Protein AF-A0A2Z7D4Z5-F1 (afdb_monomer_lite)

Foldseek 3Di:
DVVVVLVVLVVVLVVLVVQQVVLCVVQVVDPPRDVVSLVVHRQHDPDSDDDP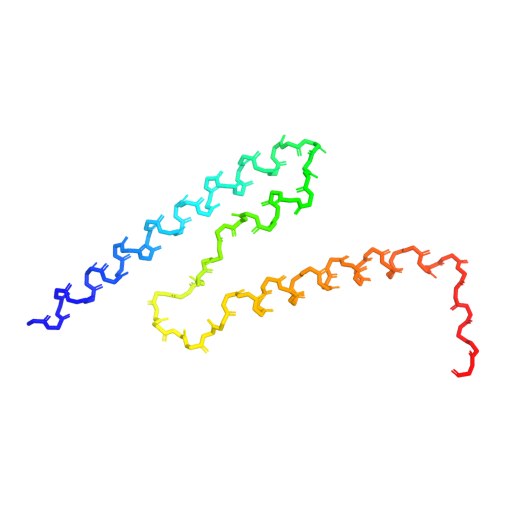DDSVVVSVVVVVVVVVVVVVVVCVVDDPDDD

Structure (mmCIF, N/CA/C/O backbone):
data_AF-A0A2Z7D4Z5-F1
#
_entry.id   AF-A0A2Z7D4Z5-F1
#
loop_
_atom_site.group_PDB
_atom_site.id
_atom_site.type_symbol
_atom_site.label_atom_id
_atom_site.label_alt_id
_atom_site.label_comp_id
_atom_site.label_asym_id
_atom_site.label_entity_id
_atom_site.label_seq_id
_atom_site.pdbx_PDB_ins_code
_atom_site.Cartn_x
_atom_site.Cartn_y
_atom_site.Cartn_z
_atom_site.occupancy
_atom_site.B_iso_or_equiv
_atom_site.auth_seq_id
_atom_site.auth_comp_id
_atom_site.auth_asym_id
_atom_site.auth_atom_id
_atom_site.pdbx_PDB_model_num
ATOM 1 N N . MET A 1 1 ? 21.642 -4.008 -23.202 1.00 58.38 1 MET A N 1
ATOM 2 C CA . MET A 1 1 ? 20.898 -2.880 -22.580 1.00 58.38 1 MET A CA 1
ATOM 3 C C . MET A 1 1 ? 19.556 -3.314 -21.970 1.00 58.38 1 MET A C 1
ATOM 5 O O . MET A 1 1 ? 19.139 -2.692 -21.003 1.00 58.38 1 MET A O 1
ATOM 9 N N . LYS A 1 2 ? 18.907 -4.386 -22.468 1.00 63.03 2 LYS A N 1
ATOM 10 C CA . LYS A 1 2 ? 17.708 -4.991 -21.849 1.00 63.03 2 LYS A CA 1
ATOM 11 C C . LYS A 1 2 ? 17.927 -5.436 -20.399 1.00 63.03 2 LYS A C 1
ATOM 13 O O . LYS A 1 2 ? 17.117 -5.098 -19.546 1.00 63.03 2 LYS A O 1
ATOM 18 N N . ASP A 1 3 ? 19.056 -6.080 -20.111 1.00 71.81 3 ASP A N 1
ATOM 19 C CA . ASP A 1 3 ? 19.345 -6.619 -18.775 1.00 71.81 3 ASP A CA 1
ATOM 20 C C . ASP A 1 3 ? 19.365 -5.520 -17.706 1.00 71.81 3 ASP A C 1
ATOM 22 O O . ASP A 1 3 ? 18.808 -5.670 -16.625 1.00 71.81 3 ASP A O 1
ATOM 26 N N . PHE A 1 4 ? 19.935 -4.356 -18.026 1.00 73.19 4 PHE A N 1
ATOM 27 C CA . PHE A 1 4 ? 19.998 -3.222 -17.102 1.00 73.19 4 PHE A CA 1
ATOM 28 C C . PHE A 1 4 ? 18.604 -2.681 -16.728 1.00 73.19 4 PHE A C 1
ATOM 30 O O . PHE A 1 4 ? 18.356 -2.298 -15.580 1.00 73.19 4 PHE A O 1
ATOM 37 N N . LEU A 1 5 ? 17.670 -2.675 -17.685 1.00 79.00 5 LEU A N 1
ATOM 38 C CA . LEU A 1 5 ? 16.289 -2.258 -17.446 1.00 79.00 5 LEU A CA 1
ATOM 39 C C . LEU A 1 5 ? 15.543 -3.271 -16.565 1.00 79.00 5 LEU A C 1
ATOM 41 O O . LEU A 1 5 ? 14.789 -2.882 -15.673 1.00 79.00 5 LEU A O 1
ATOM 45 N N . GLU A 1 6 ? 15.780 -4.564 -16.770 1.00 78.44 6 GLU A N 1
ATOM 46 C CA . GLU A 1 6 ? 15.190 -5.625 -15.949 1.00 78.44 6 GLU A CA 1
ATOM 47 C C . GLU A 1 6 ? 15.699 -5.563 -14.502 1.00 78.44 6 GLU A C 1
ATOM 49 O O . GLU A 1 6 ? 14.895 -5.568 -13.567 1.00 78.44 6 GLU A O 1
ATOM 54 N N . TRP A 1 7 ? 17.010 -5.388 -14.303 1.00 81.56 7 TRP A N 1
ATOM 55 C CA . TRP A 1 7 ? 17.613 -5.246 -12.974 1.00 81.56 7 TRP A CA 1
ATOM 56 C C . TRP A 1 7 ? 17.122 -4.010 -12.218 1.00 81.56 7 TRP A C 1
ATOM 58 O O . TRP A 1 7 ? 16.814 -4.089 -11.027 1.00 81.56 7 TRP A O 1
ATOM 68 N N . SER A 1 8 ? 17.019 -2.862 -12.891 1.00 85.00 8 SER A N 1
ATOM 69 C CA . SER A 1 8 ? 16.498 -1.637 -12.271 1.00 85.00 8 SER A CA 1
ATOM 70 C C . SER A 1 8 ? 15.014 -1.763 -11.917 1.00 85.00 8 SER A C 1
ATOM 72 O O . SER A 1 8 ? 14.625 -1.387 -10.810 1.00 85.00 8 SER A O 1
ATOM 74 N N . THR A 1 9 ? 14.209 -2.379 -12.786 1.00 84.38 9 THR A N 1
ATOM 75 C CA . THR A 1 9 ? 12.786 -2.654 -12.525 1.00 84.38 9 THR A CA 1
ATOM 76 C C . THR A 1 9 ? 12.610 -3.589 -11.328 1.00 84.38 9 THR A C 1
ATOM 78 O O . THR A 1 9 ? 11.825 -3.299 -10.425 1.00 84.38 9 THR A O 1
ATOM 81 N N . LEU A 1 10 ? 13.383 -4.678 -11.271 1.00 86.12 10 LEU A N 1
ATOM 82 C CA . LEU A 1 10 ? 13.354 -5.625 -10.157 1.00 86.12 10 LEU A CA 1
ATOM 83 C C . LEU A 1 10 ? 13.769 -4.951 -8.847 1.00 86.12 10 LEU A C 1
ATOM 85 O O . LEU A 1 10 ? 13.105 -5.125 -7.828 1.00 86.12 10 LEU A O 1
ATOM 89 N N . ARG A 1 11 ? 14.824 -4.131 -8.863 1.00 88.00 11 ARG A N 1
ATOM 90 C CA . ARG A 1 11 ? 15.292 -3.413 -7.670 1.00 88.00 11 ARG A CA 1
ATOM 91 C C . ARG A 1 11 ? 14.247 -2.435 -7.132 1.00 88.00 11 ARG A C 1
ATOM 93 O O . ARG A 1 11 ? 14.063 -2.359 -5.918 1.00 88.00 11 ARG A O 1
ATOM 100 N N . VAL A 1 12 ? 13.567 -1.698 -8.011 1.00 87.12 12 VAL A N 1
ATOM 101 C CA . VAL A 1 12 ? 12.466 -0.800 -7.622 1.00 87.12 12 VAL A CA 1
ATOM 102 C C . VAL A 1 12 ? 11.320 -1.606 -7.017 1.00 87.12 12 VAL A C 1
ATOM 104 O O . VAL A 1 12 ? 10.860 -1.282 -5.925 1.00 87.12 12 VAL A O 1
ATOM 107 N N . TRP A 1 13 ? 10.939 -2.711 -7.659 1.00 86.69 13 TRP A N 1
ATOM 108 C CA . TRP A 1 13 ? 9.889 -3.595 -7.165 1.00 86.69 13 TRP A CA 1
ATOM 109 C C . TRP A 1 13 ? 10.200 -4.166 -5.771 1.00 86.69 13 TRP A C 1
ATOM 111 O O . TRP A 1 13 ? 9.352 -4.111 -4.883 1.00 86.69 13 TRP A O 1
ATOM 121 N N . VAL A 1 14 ? 11.430 -4.643 -5.538 1.00 89.06 14 VAL A N 1
ATOM 122 C CA . VAL A 1 14 ? 11.868 -5.142 -4.220 1.00 89.06 14 VAL A CA 1
ATOM 123 C C . VAL A 1 14 ? 11.821 -4.036 -3.166 1.00 89.06 14 VAL A C 1
ATOM 125 O O . VAL A 1 14 ? 11.384 -4.274 -2.042 1.00 89.06 14 VAL A O 1
ATOM 128 N N . LYS A 1 15 ? 12.239 -2.813 -3.512 1.00 89.75 15 LYS A N 1
ATOM 129 C CA . LYS A 1 15 ? 12.189 -1.668 -2.593 1.00 89.75 15 LYS A CA 1
ATOM 130 C C . LYS A 1 15 ? 10.752 -1.343 -2.178 1.00 89.75 15 LYS A C 1
ATOM 132 O O . LYS A 1 15 ? 10.498 -1.118 -0.995 1.00 89.75 15 LYS A O 1
ATOM 137 N N . ASP A 1 16 ? 9.823 -1.344 -3.129 1.00 87.75 16 ASP A N 1
ATOM 138 C CA . ASP A 1 16 ? 8.406 -1.119 -2.850 1.00 87.75 16 ASP A CA 1
ATOM 139 C C . ASP A 1 16 ? 7.804 -2.250 -2.011 1.00 87.75 16 ASP A C 1
ATOM 141 O O . ASP A 1 16 ? 7.100 -1.974 -1.039 1.00 87.75 16 ASP A O 1
ATOM 145 N N . TRP A 1 17 ? 8.144 -3.506 -2.314 1.00 88.00 17 TRP A N 1
ATOM 146 C CA . TRP A 1 17 ? 7.726 -4.674 -1.535 1.00 88.00 17 TRP A CA 1
ATOM 147 C C . TRP A 1 17 ? 8.185 -4.603 -0.076 1.00 88.00 17 TRP A C 1
ATOM 149 O O . TRP A 1 17 ? 7.375 -4.759 0.835 1.00 88.00 17 TRP A O 1
ATOM 159 N N . LEU A 1 18 ? 9.456 -4.277 0.169 1.00 89.69 18 LEU A N 1
ATOM 160 C CA . LEU A 1 18 ? 9.979 -4.120 1.530 1.00 89.69 18 LEU A CA 1
ATOM 161 C C . LEU A 1 18 ? 9.298 -2.972 2.286 1.00 89.69 18 LEU A C 1
ATOM 163 O O . LEU A 1 18 ? 9.050 -3.088 3.487 1.00 89.69 18 LEU A O 1
ATOM 167 N N . ARG A 1 19 ? 8.951 -1.877 1.596 1.00 88.75 19 ARG A N 1
ATOM 168 C CA . ARG A 1 19 ? 8.174 -0.780 2.1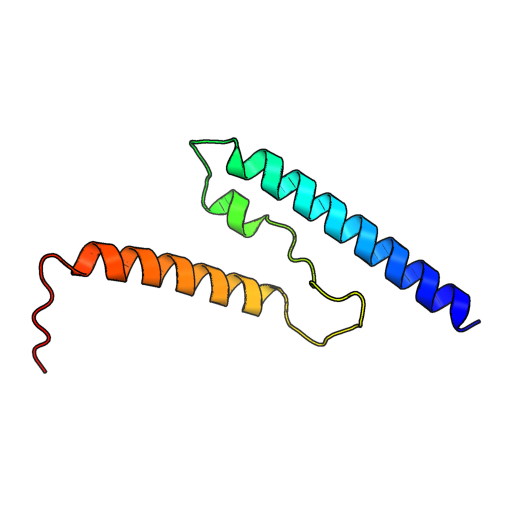90 1.00 88.75 19 ARG A CA 1
ATOM 169 C C . ARG A 1 19 ? 6.783 -1.252 2.620 1.00 88.75 19 ARG A C 1
ATOM 171 O O . ARG A 1 19 ? 6.327 -0.851 3.687 1.00 88.75 19 ARG A O 1
ATOM 178 N N . TYR A 1 20 ? 6.141 -2.108 1.825 1.00 87.06 20 TYR A N 1
ATOM 179 C CA . TYR A 1 20 ? 4.872 -2.734 2.195 1.00 87.06 20 TYR A CA 1
ATOM 180 C C . TYR A 1 20 ? 5.010 -3.666 3.396 1.00 87.06 20 TYR A C 1
ATOM 182 O O . TYR A 1 20 ? 4.268 -3.489 4.352 1.00 87.06 20 TYR A O 1
ATOM 190 N N . CYS A 1 21 ? 5.986 -4.579 3.413 1.00 87.31 21 CYS A N 1
ATOM 191 C CA . CYS A 1 21 ? 6.195 -5.477 4.557 1.00 87.31 21 CYS A CA 1
ATOM 192 C C . CYS A 1 21 ? 6.436 -4.713 5.864 1.00 87.31 21 CYS A C 1
ATOM 194 O O . CYS A 1 21 ? 5.930 -5.098 6.913 1.00 87.31 21 CYS A O 1
ATOM 196 N N . ARG A 1 22 ? 7.191 -3.608 5.802 1.00 88.50 22 ARG A N 1
ATOM 197 C CA . ARG A 1 22 ? 7.394 -2.737 6.962 1.00 88.50 22 ARG A CA 1
ATOM 198 C C . ARG A 1 22 ? 6.084 -2.105 7.430 1.00 88.50 22 ARG A C 1
ATOM 200 O O . ARG A 1 22 ? 5.830 -2.092 8.628 1.00 88.50 22 ARG A O 1
ATOM 207 N N . TRP A 1 23 ? 5.296 -1.554 6.507 1.00 87.44 23 TRP A N 1
ATOM 208 C CA . TRP A 1 23 ? 3.997 -0.966 6.833 1.00 87.44 23 TRP A CA 1
ATOM 209 C C . TRP A 1 23 ? 3.067 -2.011 7.457 1.00 87.44 23 TRP A C 1
ATOM 211 O O . TRP A 1 23 ? 2.560 -1.778 8.544 1.00 87.44 23 TRP A O 1
ATOM 221 N N . ASP A 1 24 ? 2.942 -3.183 6.833 1.00 84.88 24 ASP A N 1
ATOM 222 C CA . ASP A 1 24 ? 2.095 -4.288 7.293 1.00 84.88 24 ASP A CA 1
ATOM 223 C C . ASP A 1 24 ? 2.455 -4.714 8.721 1.00 84.88 24 ASP A C 1
ATOM 225 O O . ASP A 1 24 ? 1.596 -4.749 9.596 1.00 84.88 24 ASP A O 1
ATOM 229 N N . TYR A 1 25 ? 3.748 -4.912 8.998 1.00 85.06 25 TYR A N 1
ATOM 230 C CA . TYR A 1 25 ? 4.214 -5.238 10.343 1.00 85.06 25 TYR A CA 1
ATOM 231 C C . TYR A 1 25 ? 3.908 -4.131 11.363 1.00 85.06 25 TYR A C 1
ATOM 233 O O . TYR A 1 25 ? 3.430 -4.419 12.454 1.00 85.06 25 TYR A O 1
ATOM 241 N N . CYS A 1 26 ? 4.162 -2.861 11.034 1.00 85.69 26 CYS A N 1
ATOM 242 C CA . CYS A 1 26 ? 3.901 -1.751 11.956 1.00 85.69 26 CYS A CA 1
ATOM 243 C C . CYS A 1 26 ? 2.402 -1.534 12.212 1.00 85.69 26 CYS A C 1
ATOM 245 O O . CYS A 1 26 ? 2.016 -1.231 13.337 1.00 85.69 26 CYS A O 1
ATOM 247 N N . THR A 1 27 ? 1.571 -1.686 11.184 1.00 83.44 27 THR A N 1
ATOM 248 C CA . THR A 1 27 ? 0.127 -1.446 11.243 1.00 83.44 27 THR A CA 1
ATOM 249 C C . THR A 1 27 ? -0.599 -2.611 11.918 1.00 83.44 27 THR A C 1
ATOM 251 O O . THR A 1 27 ? -1.419 -2.370 12.792 1.00 83.44 27 THR A O 1
ATOM 254 N N . LEU A 1 28 ? -0.265 -3.873 11.620 1.00 77.75 28 LEU A N 1
ATOM 255 C CA . LEU A 1 28 ? -0.906 -5.037 12.259 1.00 77.75 28 LEU A CA 1
ATOM 256 C C . LEU A 1 28 ? -0.621 -5.152 13.762 1.00 77.75 28 LEU A C 1
ATOM 258 O O . LEU A 1 28 ? -1.425 -5.722 14.494 1.00 77.75 28 LEU A O 1
ATOM 262 N N . GLN A 1 29 ? 0.522 -4.641 14.222 1.00 79.06 29 GLN A N 1
ATOM 263 C CA . GLN A 1 29 ? 0.873 -4.632 15.646 1.00 79.06 29 GLN A CA 1
ATOM 264 C C . GLN A 1 29 ? 0.166 -3.512 16.423 1.00 79.06 29 GLN A C 1
ATOM 266 O O . GLN A 1 29 ? 0.210 -3.509 17.652 1.00 79.06 29 GLN A O 1
ATOM 271 N N . ASN A 1 30 ? -0.469 -2.559 15.735 1.00 78.06 30 ASN A N 1
ATOM 272 C CA . ASN A 1 30 ? -1.162 -1.452 16.373 1.00 78.06 30 ASN A CA 1
ATOM 273 C C . ASN A 1 30 ? -2.652 -1.804 16.581 1.00 78.06 30 ASN A C 1
ATOM 275 O O . ASN A 1 30 ? -3.367 -2.010 15.600 1.00 78.06 30 ASN A O 1
ATOM 279 N N . PRO A 1 31 ? -3.150 -1.879 17.830 1.00 76.62 31 PRO A N 1
ATOM 280 C CA . PRO A 1 31 ? -4.563 -2.151 18.093 1.00 76.62 31 PRO A CA 1
ATOM 281 C C . PRO A 1 31 ? -5.489 -0.993 17.677 1.00 76.62 31 PRO A C 1
ATOM 283 O O . PRO A 1 31 ? -6.658 -1.239 17.390 1.00 76.62 31 PRO A O 1
ATOM 286 N N . ASP A 1 32 ? -4.969 0.236 17.575 1.00 79.50 32 ASP A N 1
ATOM 287 C CA . ASP A 1 32 ? -5.724 1.447 17.224 1.00 79.50 32 ASP A CA 1
ATOM 288 C C . ASP A 1 32 ? -5.437 1.903 15.783 1.00 79.50 32 ASP A C 1
ATOM 290 O O . ASP A 1 32 ? -5.144 3.071 15.508 1.00 79.50 32 ASP A O 1
ATOM 294 N N . VAL A 1 33 ? -5.500 0.972 14.828 1.00 74.56 33 VAL A N 1
ATOM 295 C CA . VAL A 1 33 ? -5.323 1.293 13.405 1.00 74.56 33 VAL A CA 1
ATOM 296 C C . VAL A 1 33 ? -6.408 2.248 12.918 1.00 74.56 33 VAL A C 1
ATOM 298 O O . VAL A 1 33 ?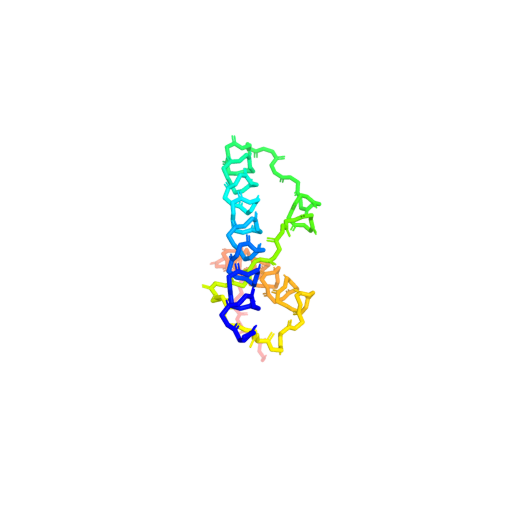 -7.601 1.937 12.895 1.00 74.56 33 VAL A O 1
ATOM 301 N N . ASN A 1 34 ? -5.974 3.420 12.457 1.00 80.56 34 ASN A N 1
ATOM 302 C CA . ASN A 1 34 ? -6.847 4.404 11.836 1.00 80.56 34 ASN A CA 1
ATOM 303 C C . ASN A 1 34 ? -7.069 4.057 10.355 1.00 80.56 34 ASN A C 1
ATOM 305 O O . ASN A 1 34 ? -6.142 3.701 9.626 1.00 80.56 34 ASN A O 1
ATOM 309 N N . ILE A 1 35 ? -8.292 4.260 9.862 1.00 79.88 35 ILE A N 1
ATOM 310 C CA . ILE A 1 35 ? -8.633 4.112 8.442 1.00 79.88 35 ILE A CA 1
ATOM 311 C C . ILE A 1 35 ? -7.759 4.996 7.533 1.00 79.88 35 ILE A C 1
ATOM 313 O O . ILE A 1 35 ? -7.509 4.652 6.381 1.00 79.88 35 ILE A O 1
ATOM 317 N N . GLN A 1 36 ? -7.242 6.120 8.042 1.00 82.62 36 GLN A N 1
ATOM 318 C CA . GLN A 1 36 ? -6.295 6.962 7.307 1.00 82.62 36 GLN A CA 1
ATOM 319 C C . GLN A 1 36 ? -4.966 6.249 7.026 1.00 82.62 36 GLN A C 1
ATOM 321 O O . GLN A 1 36 ? -4.405 6.414 5.944 1.00 82.62 36 GLN A O 1
ATOM 326 N N . GLU A 1 37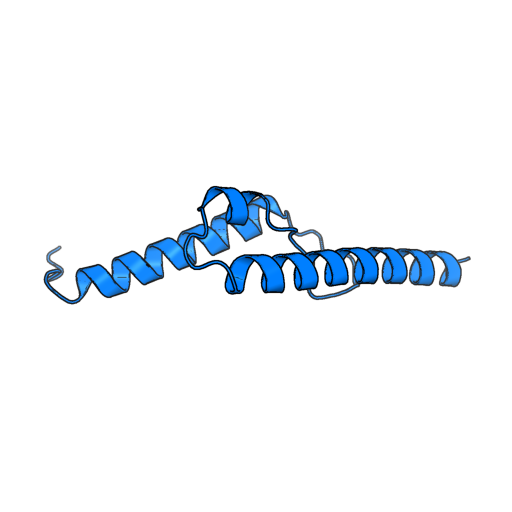 ? -4.476 5.411 7.945 1.00 79.56 37 GLU A N 1
ATOM 327 C CA . GLU A 1 37 ? -3.254 4.626 7.729 1.00 79.56 37 GLU A CA 1
ATOM 328 C C . GLU A 1 37 ? -3.438 3.603 6.607 1.00 79.56 37 GLU A C 1
ATOM 330 O O . GLU A 1 37 ? -2.520 3.388 5.814 1.00 79.56 37 GLU A O 1
ATOM 335 N N . PHE A 1 38 ? -4.649 3.057 6.463 1.00 78.44 38 PHE A N 1
ATOM 336 C CA . PHE A 1 38 ? -5.019 2.217 5.324 1.00 78.44 38 PHE A CA 1
ATOM 337 C C . PHE A 1 38 ? -4.958 2.988 3.994 1.00 78.44 38 PHE A C 1
ATOM 339 O O . PHE A 1 38 ? -4.426 2.483 3.003 1.00 78.44 38 PHE A O 1
ATOM 346 N N . PHE A 1 39 ? -5.427 4.241 3.950 1.00 81.88 39 PHE A N 1
ATOM 347 C CA . PHE A 1 39 ? -5.286 5.079 2.750 1.00 81.88 39 PHE A CA 1
ATOM 348 C C . PHE A 1 39 ? -3.842 5.514 2.473 1.00 81.88 39 PHE A C 1
ATOM 350 O O . PHE A 1 39 ? -3.513 5.841 1.334 1.00 81.88 39 PHE A O 1
ATOM 357 N N . ASN A 1 40 ? -2.960 5.465 3.465 1.00 82.50 40 ASN A N 1
ATOM 358 C CA . ASN A 1 40 ? -1.536 5.737 3.286 1.00 82.50 40 ASN A CA 1
ATOM 359 C C . ASN A 1 40 ? -0.725 4.480 2.917 1.00 82.50 40 ASN A C 1
ATOM 361 O O . ASN A 1 40 ? 0.447 4.595 2.555 1.00 82.50 40 ASN A O 1
ATOM 365 N N . ALA A 1 41 ? -1.341 3.293 2.943 1.00 81.69 41 ALA A N 1
ATOM 366 C CA . ALA A 1 41 ? -0.674 2.019 2.691 1.00 81.69 41 ALA A CA 1
ATOM 367 C C . ALA A 1 41 ? -0.051 1.951 1.284 1.00 81.69 41 ALA A C 1
ATOM 369 O O . ALA A 1 41 ? -0.747 2.199 0.293 1.00 81.69 41 ALA A O 1
ATOM 370 N N . PRO A 1 42 ? 1.228 1.577 1.132 1.00 80.88 42 PRO A N 1
ATOM 371 C CA . PRO A 1 42 ? 1.837 1.432 -0.185 1.00 80.88 42 PRO A CA 1
ATOM 372 C C . PRO A 1 42 ? 1.165 0.290 -0.963 1.00 80.88 42 PRO A C 1
ATOM 374 O O . PRO A 1 42 ? 1.137 -0.851 -0.513 1.00 80.88 42 PRO A O 1
ATOM 377 N N . ILE A 1 43 ? 0.633 0.583 -2.151 1.00 72.56 43 ILE A N 1
ATOM 378 C CA . ILE A 1 43 ? 0.010 -0.432 -3.009 1.00 72.56 43 ILE A CA 1
ATOM 379 C C . ILE A 1 43 ? 1.097 -1.048 -3.870 1.00 72.56 43 ILE A C 1
ATOM 381 O O . ILE A 1 43 ? 1.605 -0.412 -4.793 1.00 72.56 43 ILE A O 1
ATOM 385 N N . VAL A 1 44 ? 1.463 -2.285 -3.555 1.00 69.62 44 VAL A N 1
ATOM 386 C CA . VAL A 1 44 ? 2.530 -2.988 -4.264 1.00 69.62 44 VAL A CA 1
ATOM 387 C C . VAL A 1 44 ? 1.934 -4.047 -5.175 1.00 69.62 44 VAL A C 1
ATOM 389 O O . VAL A 1 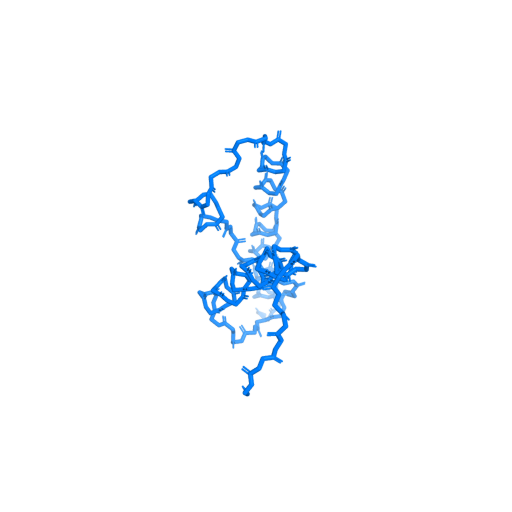44 ? 1.109 -4.869 -4.772 1.00 69.62 44 VAL A O 1
ATOM 392 N N . ASN A 1 45 ? 2.373 -4.047 -6.431 1.00 74.81 45 ASN A N 1
ATOM 393 C CA . ASN A 1 45 ? 2.055 -5.127 -7.352 1.00 74.81 45 ASN A CA 1
ATOM 394 C C . ASN A 1 45 ? 2.699 -6.424 -6.858 1.00 74.81 45 ASN A C 1
ATOM 396 O O . ASN A 1 45 ? 3.903 -6.481 -6.651 1.00 74.81 45 ASN A O 1
ATOM 400 N N . ARG A 1 46 ? 1.928 -7.509 -6.753 1.00 75.25 46 ARG A N 1
ATOM 401 C CA . ARG A 1 46 ? 2.461 -8.837 -6.378 1.00 75.25 46 ARG A CA 1
ATOM 402 C C . ARG A 1 46 ? 3.423 -9.430 -7.412 1.00 75.25 46 ARG A C 1
ATOM 404 O O . ARG A 1 46 ? 4.087 -10.423 -7.143 1.00 75.25 46 ARG A O 1
ATOM 411 N N . LYS A 1 47 ? 3.456 -8.863 -8.617 1.00 77.75 47 LYS A N 1
ATOM 412 C CA . LYS A 1 47 ? 4.299 -9.302 -9.727 1.00 77.75 47 LYS A CA 1
ATOM 413 C C . LYS A 1 47 ? 5.238 -8.164 -10.104 1.00 77.75 47 LYS A C 1
ATOM 415 O O . LYS A 1 47 ? 4.801 -7.023 -10.204 1.00 77.75 47 LYS A O 1
ATOM 420 N N . TRP A 1 48 ? 6.494 -8.502 -10.378 1.00 72.31 48 TRP A N 1
ATOM 421 C CA . TRP A 1 48 ? 7.490 -7.562 -10.900 1.00 72.31 48 TRP A CA 1
ATOM 422 C C . TRP A 1 48 ? 7.192 -7.127 -12.343 1.00 72.31 48 TRP A C 1
ATOM 424 O O . TRP A 1 48 ? 7.666 -6.089 -12.797 1.00 72.31 48 TRP A O 1
ATOM 434 N N . LYS A 1 49 ? 6.394 -7.917 -13.075 1.00 73.25 49 LYS A N 1
ATOM 435 C CA . LYS A 1 49 ? 5.964 -7.588 -14.435 1.00 73.25 49 LYS A CA 1
ATOM 436 C C . LYS A 1 49 ? 5.051 -6.365 -14.415 1.00 73.25 49 LYS A C 1
ATOM 438 O O . LYS A 1 49 ? 4.075 -6.319 -13.662 1.00 73.25 49 LYS A O 1
ATOM 443 N N . ILE A 1 50 ? 5.344 -5.408 -15.291 1.00 69.94 50 ILE A N 1
ATOM 444 C CA . ILE A 1 50 ? 4.540 -4.197 -15.465 1.00 69.94 50 ILE A CA 1
ATOM 445 C C . ILE A 1 50 ? 3.115 -4.610 -15.839 1.00 69.94 50 ILE A C 1
ATOM 447 O O . ILE A 1 50 ? 2.891 -5.286 -16.841 1.00 69.94 50 ILE A O 1
ATOM 451 N N . THR A 1 51 ? 2.155 -4.205 -15.014 1.00 69.19 51 THR A N 1
ATOM 452 C CA . THR A 1 51 ? 0.727 -4.421 -15.256 1.00 69.19 51 THR A CA 1
ATOM 453 C C . THR A 1 51 ? 0.049 -3.056 -15.270 1.00 69.19 51 THR A C 1
ATOM 455 O O . THR A 1 51 ? 0.342 -2.220 -14.416 1.00 69.19 51 THR A O 1
ATOM 458 N N . ARG A 1 52 ? -0.832 -2.800 -16.243 1.00 71.19 52 ARG A N 1
ATOM 459 C CA . ARG A 1 52 ? -1.626 -1.564 -16.304 1.00 71.19 52 ARG A CA 1
ATOM 460 C C . ARG A 1 52 ? -2.809 -1.676 -15.348 1.00 71.19 52 ARG A C 1
ATOM 462 O O . ARG A 1 52 ? -3.924 -1.956 -15.772 1.00 71.19 52 ARG A O 1
ATOM 469 N N . THR A 1 53 ? -2.544 -1.494 -14.064 1.00 75.25 53 THR A N 1
ATOM 470 C CA . THR A 1 53 ? -3.584 -1.467 -13.037 1.00 75.25 53 THR A CA 1
ATOM 471 C C . THR A 1 53 ? -3.503 -0.142 -12.306 1.00 75.25 53 THR A C 1
ATOM 473 O O . THR A 1 53 ? -2.429 0.224 -11.830 1.00 75.25 53 THR A O 1
ATOM 476 N N . ASP A 1 54 ? -4.627 0.566 -12.222 1.00 80.06 54 ASP A N 1
ATOM 477 C CA . ASP A 1 54 ? -4.712 1.791 -11.438 1.00 80.06 54 ASP A CA 1
ATOM 478 C C . ASP A 1 54 ? -4.662 1.454 -9.933 1.00 80.06 54 ASP A C 1
ATOM 480 O O . ASP A 1 54 ? -5.516 0.701 -9.445 1.00 80.06 54 ASP A O 1
ATOM 484 N N . PRO A 1 55 ? -3.671 1.963 -9.180 1.00 78.19 55 PRO A N 1
ATOM 485 C CA . PRO A 1 55 ? -3.535 1.642 -7.765 1.00 78.19 55 PRO A CA 1
ATOM 486 C C . PRO A 1 55 ? -4.730 2.132 -6.936 1.00 78.19 55 PRO A C 1
ATOM 488 O O . PRO A 1 55 ? -5.177 1.426 -6.031 1.00 78.19 55 PRO A O 1
ATOM 491 N N . HIS A 1 56 ? -5.291 3.304 -7.250 1.00 80.31 56 HIS A N 1
ATOM 492 C CA . HIS A 1 56 ? -6.423 3.852 -6.501 1.00 80.31 56 HIS A CA 1
ATOM 493 C C . HIS A 1 56 ? -7.656 2.962 -6.636 1.00 80.31 56 HIS A C 1
ATOM 495 O O . HIS A 1 56 ? -8.298 2.656 -5.630 1.00 80.31 56 HIS A O 1
ATOM 501 N N . LEU A 1 57 ? -7.936 2.465 -7.841 1.00 82.94 57 LEU A N 1
ATOM 502 C CA . LEU A 1 57 ? -9.042 1.548 -8.099 1.00 82.94 57 LEU A CA 1
ATOM 503 C C . LEU A 1 57 ? -8.928 0.261 -7.266 1.00 82.94 57 LEU A C 1
ATOM 505 O O . LEU A 1 57 ? -9.913 -0.189 -6.679 1.00 82.94 57 LEU A O 1
ATOM 509 N N . VAL A 1 58 ? -7.722 -0.307 -7.151 1.00 82.75 58 VAL A N 1
ATOM 510 C CA . VAL A 1 58 ? -7.475 -1.492 -6.308 1.00 82.75 58 VAL A CA 1
ATOM 511 C C . VAL A 1 58 ? -7.738 -1.179 -4.837 1.00 82.75 58 VAL A C 1
ATOM 513 O O . VAL A 1 58 ? -8.393 -1.967 -4.154 1.00 82.75 58 VAL A O 1
ATOM 516 N N . ARG A 1 59 ? -7.277 -0.023 -4.347 1.00 83.31 59 ARG A N 1
ATOM 517 C CA . ARG A 1 59 ? -7.494 0.394 -2.954 1.00 83.31 59 ARG A CA 1
ATOM 518 C C . ARG A 1 59 ? -8.971 0.576 -2.632 1.00 83.31 59 ARG A C 1
ATOM 520 O O . ARG A 1 59 ? -9.430 0.060 -1.617 1.00 83.31 59 ARG A O 1
ATOM 527 N N . PHE A 1 60 ? -9.715 1.264 -3.495 1.00 83.75 60 PHE A N 1
ATOM 528 C CA . PHE A 1 60 ? -11.156 1.441 -3.316 1.00 83.75 60 PHE A CA 1
ATOM 529 C C . PHE A 1 60 ? -11.900 0.104 -3.356 1.00 83.75 60 PHE A C 1
ATOM 531 O O . PHE A 1 60 ? -12.779 -0.127 -2.530 1.00 83.75 60 PHE A O 1
ATOM 538 N N . GLY A 1 61 ? -11.513 -0.815 -4.246 1.00 86.25 61 GLY A N 1
ATOM 539 C CA . GLY A 1 61 ? -12.084 -2.163 -4.279 1.00 86.25 61 GLY A CA 1
ATOM 540 C C . GLY A 1 61 ? -11.827 -2.963 -2.995 1.00 86.25 61 GLY A C 1
ATOM 541 O O . GLY A 1 61 ? -12.712 -3.676 -2.526 1.00 86.25 61 GLY A O 1
ATOM 542 N N . LEU A 1 62 ? -10.639 -2.836 -2.394 1.00 84.31 62 LEU A N 1
ATOM 543 C CA . LEU A 1 62 ? -10.319 -3.469 -1.108 1.00 84.31 62 LEU A CA 1
ATOM 544 C C . LEU A 1 62 ? -11.110 -2.855 0.051 1.00 84.31 62 LEU A C 1
ATOM 546 O O . LEU A 1 62 ? -11.628 -3.597 0.882 1.00 84.31 62 LEU A O 1
ATOM 550 N N . LEU A 1 63 ? -11.255 -1.528 0.078 1.00 84.94 63 LEU A N 1
ATOM 551 C CA . LEU A 1 63 ? -12.078 -0.836 1.071 1.00 84.94 63 LEU A CA 1
ATOM 552 C C . LEU A 1 63 ? -13.528 -1.328 1.030 1.00 84.94 63 LEU A C 1
ATOM 554 O O . LEU A 1 63 ? -14.091 -1.670 2.067 1.00 84.94 63 LEU A O 1
ATOM 558 N N . TRP A 1 64 ? -14.109 -1.418 -0.169 1.00 85.44 64 TRP A N 1
ATOM 559 C CA . TRP A 1 64 ? -15.464 -1.933 -0.350 1.00 85.44 64 TRP A CA 1
ATOM 560 C C . TRP A 1 64 ? -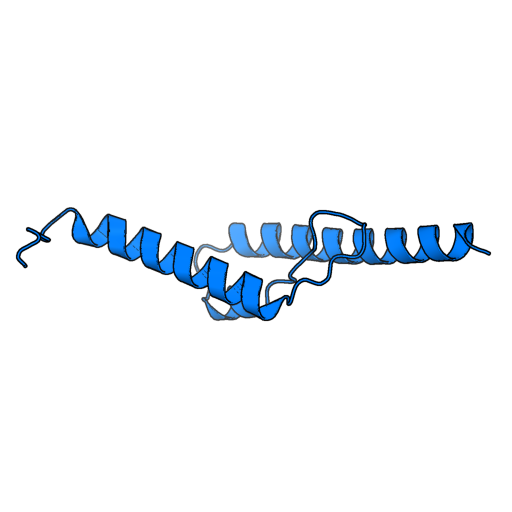15.615 -3.368 0.144 1.00 85.44 64 TRP A C 1
ATOM 562 O O . TRP A 1 64 ? -16.610 -3.672 0.788 1.00 85.44 64 TRP A O 1
ATOM 572 N N . LYS A 1 65 ? -14.619 -4.235 -0.076 1.00 85.31 65 LYS A N 1
ATOM 573 C CA . LYS A 1 65 ? -14.636 -5.597 0.483 1.00 85.31 65 LYS A CA 1
ATOM 574 C C . LYS A 1 65 ? -14.631 -5.605 2.008 1.00 85.31 65 LYS A C 1
ATOM 576 O O . LYS A 1 65 ? -15.341 -6.406 2.599 1.00 85.31 65 LYS A O 1
ATOM 581 N N . ILE A 1 66 ? -13.846 -4.736 2.649 1.00 83.25 66 ILE A N 1
ATOM 582 C CA . ILE A 1 66 ? -13.834 -4.615 4.116 1.00 83.25 66 ILE A CA 1
ATOM 583 C C . ILE A 1 66 ? -15.197 -4.137 4.617 1.00 83.25 66 ILE A C 1
ATOM 585 O O . ILE A 1 66 ? -15.747 -4.722 5.548 1.00 83.25 66 ILE A O 1
ATOM 589 N N . PHE A 1 67 ? -15.762 -3.119 3.967 1.00 83.25 67 PHE A N 1
ATOM 590 C CA . PHE A 1 67 ? -17.098 -2.630 4.285 1.00 83.25 67 PHE A CA 1
ATOM 591 C C . PHE A 1 67 ? -18.151 -3.735 4.155 1.00 83.25 67 PHE A C 1
ATOM 593 O O . PHE A 1 67 ? -18.943 -3.928 5.072 1.00 83.25 67 PHE A O 1
ATOM 600 N N . ASP A 1 68 ? -18.121 -4.496 3.062 1.00 85.44 68 ASP A N 1
ATOM 601 C CA . ASP A 1 68 ? -19.064 -5.584 2.799 1.00 85.44 68 ASP A CA 1
ATOM 602 C C . ASP A 1 68 ? -18.902 -6.741 3.799 1.00 85.44 68 ASP A C 1
ATOM 604 O O . ASP A 1 68 ? -19.890 -7.298 4.268 1.00 85.44 68 ASP A O 1
ATOM 608 N N . MET A 1 69 ? -17.670 -7.047 4.230 1.00 81.12 69 MET A N 1
ATOM 609 C CA . MET A 1 69 ? -17.418 -8.018 5.303 1.00 81.12 69 MET A CA 1
ATOM 610 C C . MET A 1 69 ? -18.053 -7.586 6.626 1.00 81.12 69 MET A C 1
ATOM 612 O O . MET A 1 69 ? -18.696 -8.410 7.275 1.00 81.12 69 MET A O 1
ATOM 616 N N . VAL A 1 70 ? -17.907 -6.312 7.011 1.00 79.12 70 VAL A N 1
ATOM 617 C CA . VAL A 1 70 ? -18.490 -5.760 8.246 1.00 79.12 70 VAL A CA 1
ATOM 618 C C . VAL A 1 70 ? -20.009 -5.661 8.137 1.00 79.12 70 VAL A C 1
ATOM 620 O O . VAL A 1 70 ? -20.713 -6.040 9.069 1.00 79.12 70 VAL A O 1
ATOM 623 N N . ALA A 1 71 ? -20.535 -5.197 7.004 1.00 78.44 71 ALA A N 1
ATOM 624 C CA . ALA A 1 71 ? -21.969 -5.157 6.747 1.00 78.44 71 ALA A CA 1
ATOM 625 C C . ALA A 1 71 ? -22.560 -6.575 6.809 1.00 78.44 71 ALA A C 1
ATOM 627 O O . ALA A 1 71 ? -23.510 -6.815 7.549 1.00 78.44 71 ALA A O 1
ATOM 628 N N . GLY A 1 72 ? -21.941 -7.541 6.130 1.00 70.06 72 GLY A N 1
ATOM 629 C CA . GLY A 1 72 ? -22.350 -8.944 6.123 1.00 70.06 72 GLY A CA 1
ATOM 630 C C . GLY A 1 72 ? -22.348 -9.592 7.509 1.00 70.06 72 GLY A C 1
ATOM 631 O O . GLY A 1 72 ? -23.297 -10.296 7.853 1.00 70.06 72 GLY A O 1
ATOM 632 N N . THR A 1 73 ? -21.342 -9.314 8.348 1.00 58.94 73 THR A N 1
ATOM 633 C CA . THR A 1 73 ? -21.336 -9.802 9.742 1.00 58.94 73 THR A CA 1
ATOM 634 C C . THR A 1 73 ? -22.404 -9.114 10.593 1.00 58.94 73 THR A C 1
ATOM 636 O O . THR A 1 73 ? -23.075 -9.784 11.378 1.00 58.94 73 THR A O 1
ATOM 639 N N . ARG A 1 74 ? -22.632 -7.806 10.408 1.00 47.09 74 ARG A N 1
ATOM 640 C CA . ARG A 1 74 ? -23.604 -7.018 11.190 1.00 47.09 74 ARG A CA 1
ATOM 641 C C . ARG A 1 74 ? -25.066 -7.271 10.793 1.00 47.09 74 ARG A C 1
ATOM 643 O O . ARG A 1 74 ? -25.951 -7.066 11.617 1.00 47.09 74 ARG A O 1
ATOM 650 N N . PHE A 1 75 ? -25.327 -7.765 9.580 1.00 46.41 75 PHE A N 1
ATOM 651 C CA . PHE A 1 75 ? -26.676 -8.076 9.084 1.00 46.41 75 PHE A CA 1
ATOM 652 C C . PHE A 1 75 ? -27.151 -9.515 9.337 1.00 46.41 75 PHE A C 1
ATOM 654 O O . PHE A 1 75 ? -28.313 -9.819 9.069 1.00 46.41 75 PHE A O 1
ATOM 661 N N . SER A 1 76 ? -26.324 -10.382 9.931 1.00 42.41 76 SER A N 1
ATOM 662 C CA . SER A 1 76 ? -26.761 -11.723 10.357 1.00 42.41 76 SER A CA 1
ATOM 663 C C . SER A 1 76 ? -27.752 -11.721 11.537 1.00 42.41 76 SER A C 1
ATOM 665 O O . SER A 1 76 ? -28.302 -12.770 11.859 1.00 42.41 76 SER A O 1
ATOM 667 N N . VAL A 1 77 ? -28.049 -10.558 12.138 1.00 50.94 77 VAL A N 1
ATOM 668 C CA . VAL A 1 77 ? -29.067 -10.443 13.199 1.00 50.94 77 VAL A CA 1
ATOM 669 C C . VAL A 1 77 ? -30.439 -9.975 12.700 1.00 50.94 77 VAL A C 1
ATOM 671 O O . VAL A 1 77 ? -31.426 -10.389 13.290 1.00 50.94 77 VAL A O 1
ATOM 674 N N . THR A 1 78 ? -30.588 -9.217 11.608 1.00 47.56 78 THR A N 1
ATOM 675 C CA . THR A 1 78 ? -31.934 -8.775 11.160 1.00 47.56 78 THR A CA 1
ATOM 676 C C . THR A 1 78 ? -31.962 -8.258 9.719 1.00 47.56 78 THR A C 1
ATOM 678 O O . THR A 1 78 ? -32.316 -7.111 9.470 1.00 47.56 78 THR A O 1
ATOM 681 N N . TYR A 1 79 ? -31.662 -9.090 8.724 1.00 40.69 79 TYR A N 1
ATOM 682 C CA . TYR A 1 79 ? -32.160 -8.815 7.369 1.00 40.69 79 TYR A CA 1
ATOM 683 C C . TYR A 1 79 ? -32.863 -10.040 6.789 1.00 40.69 79 TYR A C 1
ATOM 685 O O . TYR A 1 79 ? -32.356 -10.763 5.934 1.00 40.69 79 TYR A O 1
ATOM 693 N N . THR A 1 80 ? -34.104 -10.242 7.240 1.00 44.62 80 THR A N 1
ATOM 694 C CA . THR A 1 80 ? -35.163 -10.769 6.377 1.00 44.62 80 THR A CA 1
ATOM 695 C C . THR A 1 80 ? -35.169 -9.929 5.104 1.00 44.62 80 THR A C 1
ATOM 697 O O . THR A 1 80 ? -35.652 -8.797 5.102 1.00 44.62 80 THR A O 1
ATOM 700 N N . ARG A 1 81 ? -34.607 -10.473 4.021 1.00 42.66 81 ARG A N 1
ATOM 701 C CA . ARG A 1 81 ? -34.843 -9.952 2.676 1.00 42.66 81 ARG A CA 1
ATOM 702 C C . ARG A 1 81 ? -36.351 -9.951 2.436 1.00 42.66 81 ARG A C 1
ATOM 704 O O . ARG A 1 81 ? -36.967 -11.012 2.364 1.00 42.66 81 ARG A O 1
ATOM 711 N N . LYS A 1 82 ? -36.932 -8.764 2.305 1.00 39.41 82 LYS A N 1
ATOM 712 C CA . LYS A 1 82 ? -38.180 -8.564 1.578 1.00 39.41 82 LYS A CA 1
ATOM 713 C C . LYS A 1 82 ? -37.916 -7.585 0.443 1.00 39.41 82 LYS A C 1
ATOM 715 O O . LYS A 1 82 ? -37.321 -6.534 0.681 1.00 39.41 82 LYS A O 1
ATOM 720 N N . CYS A 1 83 ? -38.455 -7.992 -0.705 1.00 39.06 83 CYS A N 1
ATOM 721 C CA . CYS A 1 83 ? -38.512 -7.352 -2.015 1.00 39.06 83 CYS A CA 1
ATOM 722 C C . CYS A 1 83 ? -37.263 -7.559 -2.874 1.00 39.06 83 CYS A C 1
ATOM 724 O O . CYS A 1 83 ? -36.246 -6.869 -2.659 1.00 39.06 83 CYS A O 1
#

pLDDT: mean 75.88, std 13.46, range [39.06, 89.75]

Sequence (83 aa):
MKDFLEWSTLRVWVKDWLRYCRWDYCTLQNPDVNIQEFFNAPIVNRKWKITRTDPHLVRFGLLWKIFDMVAGTRFSVTYTRKC

Radius of gyration: 18.24 Å; chains: 1; bounding box: 59×19×41 Å

Secondary structure (DSSP, 8-state):
-HHHHHHHHHHHHHHHHHHHHHHHHHHHT-TT--HHHHHHS----SSSS-----HHHHHHHHHHHHHHHHHHHHTTTT-----

Organism: NCBI:txid472368